Protein AF-0000000078665894 (afdb_homodimer)

Structure (mmCIF, N/CA/C/O backbone):
data_AF-0000000078665894-model_v1
#
loop_
_entity.id
_entity.type
_entity.pdbx_description
1 polymer 'Putative iron sulfur domain-containing protein, CDGSH-type'
#
loop_
_atom_site.group_PDB
_atom_site.id
_atom_site.type_symbol
_atom_site.label_atom_id
_atom_site.label_alt_id
_atom_site.label_comp_id
_atom_site.label_asym_id
_atom_site.label_entity_id
_atom_site.label_seq_id
_atom_site.pdbx_PDB_ins_code
_atom_site.Cartn_x
_atom_site.Cartn_y
_atom_site.Cartn_z
_atom_site.occupancy
_atom_site.B_iso_or_equiv
_atom_site.auth_seq_id
_atom_site.auth_comp_id
_atom_site.auth_asym_id
_atom_site.auth_atom_id
_atom_site.pdbx_PDB_model_num
ATOM 1 N N . MET A 1 1 ? 13.742 4.918 5.266 1 88.31 1 MET A N 1
ATOM 2 C CA . MET A 1 1 ? 13.445 4.5 3.896 1 88.31 1 MET A CA 1
ATOM 3 C C . MET A 1 1 ? 11.992 4.055 3.768 1 88.31 1 MET A C 1
ATOM 5 O O . MET A 1 1 ? 11.711 2.859 3.674 1 88.31 1 MET A O 1
ATOM 9 N N . ALA A 1 2 ? 11.031 4.84 4.141 1 96.44 2 ALA A N 1
ATOM 10 C CA . ALA A 1 2 ? 9.594 4.609 4.059 1 96.44 2 ALA A CA 1
ATOM 11 C C . ALA A 1 2 ? 8.914 5.68 3.215 1 96.44 2 ALA A C 1
ATOM 13 O O . ALA A 1 2 ? 9.562 6.617 2.748 1 96.44 2 ALA A O 1
ATOM 14 N N . ARG A 1 3 ? 7.773 5.496 2.889 1 97.5 3 ARG A N 1
ATOM 15 C CA . ARG A 1 3 ? 6.938 6.461 2.184 1 97.5 3 ARG A CA 1
ATOM 16 C C . ARG A 1 3 ? 5.469 6.301 2.572 1 97.5 3 ARG A C 1
ATOM 18 O O . ARG A 1 3 ? 5.059 5.234 3.039 1 97.5 3 ARG A O 1
ATOM 25 N N . LEU A 1 4 ? 4.805 7.27 2.479 1 96.88 4 LEU A N 1
ATOM 26 C CA . LEU A 1 4 ? 3.352 7.234 2.609 1 96.88 4 LEU A CA 1
ATOM 27 C C . LEU A 1 4 ? 2.684 7.148 1.241 1 96.88 4 LEU A C 1
ATOM 29 O O . LEU A 1 4 ? 2.988 7.934 0.344 1 96.88 4 LEU A O 1
ATOM 33 N N . VAL A 1 5 ? 1.798 6.16 1.14 1 97.62 5 VAL A N 1
ATOM 34 C CA . VAL A 1 5 ? 1.096 5.992 -0.128 1 97.62 5 VAL A CA 1
ATOM 35 C C . VAL A 1 5 ? -0.412 6.059 0.103 1 97.62 5 VAL A C 1
ATOM 37 O O . VAL A 1 5 ? -0.912 5.582 1.124 1 97.62 5 VAL A O 1
ATOM 40 N N . ARG A 1 6 ? -1.045 6.672 -0.866 1 96.94 6 ARG A N 1
ATOM 41 C CA . ARG A 1 6 ? -2.496 6.809 -0.791 1 96.94 6 ARG A CA 1
ATOM 42 C C . ARG A 1 6 ? -3.189 5.555 -1.312 1 96.94 6 ARG A C 1
ATOM 44 O O . ARG A 1 6 ? -2.881 5.074 -2.406 1 96.94 6 ARG A O 1
ATOM 51 N N . LYS A 1 7 ? -4.031 4.949 -0.53 1 98.25 7 LYS A N 1
ATOM 52 C CA . LYS A 1 7 ? -4.848 3.799 -0.912 1 98.25 7 LYS A CA 1
ATOM 53 C C . LYS A 1 7 ? -6.336 4.121 -0.813 1 98.25 7 LYS A C 1
ATOM 55 O O . LYS A 1 7 ? -6.77 4.801 0.12 1 98.25 7 LYS A O 1
ATOM 60 N N . GLU A 1 8 ? -7.062 3.588 -1.772 1 97.75 8 GLU A N 1
ATOM 61 C CA . GLU A 1 8 ? -8.5 3.848 -1.78 1 97.75 8 GLU A CA 1
ATOM 62 C C . GLU A 1 8 ? -9.297 2.547 -1.745 1 97.75 8 GLU A C 1
ATOM 64 O O . GLU A 1 8 ? -10.492 2.553 -1.451 1 97.75 8 GLU A O 1
ATOM 69 N N . ASP A 1 9 ? -8.609 1.452 -2.027 1 97.88 9 ASP A N 1
ATOM 70 C CA . ASP A 1 9 ? -9.305 0.172 -2.096 1 97.88 9 ASP A CA 1
ATOM 71 C C . ASP A 1 9 ? -9.781 -0.268 -0.713 1 97.88 9 ASP A C 1
ATO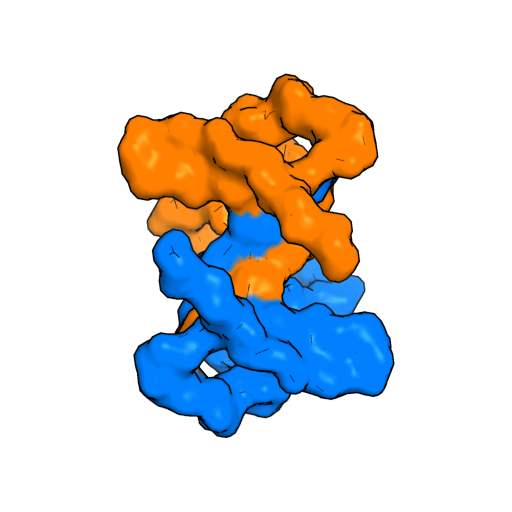M 73 O O . ASP A 1 9 ? -9.07 -0.097 0.278 1 97.88 9 ASP A O 1
ATOM 77 N N . LYS A 1 10 ? -10.938 -0.907 -0.667 1 97.75 10 LYS A N 1
ATOM 78 C CA . LYS A 1 10 ? -11.531 -1.276 0.614 1 97.75 10 LYS A CA 1
ATOM 79 C C . LYS A 1 10 ? -11.617 -2.793 0.763 1 97.75 10 LYS A C 1
ATOM 81 O O . LYS A 1 10 ? -12.242 -3.295 1.702 1 97.75 10 LYS A O 1
ATOM 86 N N . GLY A 1 11 ? -11.055 -3.467 -0.198 1 97.88 11 GLY A N 1
ATOM 87 C CA . GLY A 1 11 ? -11.016 -4.922 -0.158 1 97.88 11 GLY A CA 1
ATOM 88 C C . GLY A 1 11 ? -9.906 -5.512 -1.003 1 97.88 11 GLY A C 1
ATOM 89 O O . GLY A 1 11 ? -9.281 -4.809 -1.798 1 97.88 11 GLY A O 1
ATOM 90 N N . PRO A 1 12 ? -9.703 -6.824 -0.841 1 98.5 12 PRO A N 1
ATOM 91 C CA . PRO A 1 12 ? -8.609 -7.473 -1.57 1 98.5 12 PRO A CA 1
ATOM 92 C C . PRO A 1 12 ? -8.984 -7.824 -3.008 1 98.5 12 PRO A C 1
ATOM 94 O O . PRO A 1 12 ? -10.164 -7.766 -3.373 1 98.5 12 PRO A O 1
ATOM 97 N N . MET A 1 13 ? -8.008 -8.031 -3.723 1 97.94 13 MET A N 1
ATOM 98 C CA . MET A 1 13 ? -8.172 -8.547 -5.082 1 97.94 13 MET A CA 1
ATOM 99 C C . MET A 1 13 ? -7.848 -10.031 -5.145 1 97.94 13 MET A C 1
ATOM 101 O O . MET A 1 13 ? -6.844 -10.484 -4.586 1 97.94 13 MET A O 1
ATOM 105 N N . ALA A 1 14 ? -8.688 -10.711 -5.875 1 96.31 14 ALA A N 1
ATOM 106 C CA . ALA A 1 14 ? -8.445 -12.141 -6.047 1 96.31 14 ALA A CA 1
ATOM 107 C C . ALA A 1 14 ? -7.426 -12.398 -7.156 1 96.31 14 ALA A C 1
ATOM 109 O O . ALA A 1 14 ? -7.523 -11.82 -8.242 1 96.31 14 ALA A O 1
ATOM 110 N N . VAL A 1 15 ? -6.488 -13.164 -6.805 1 92.62 15 VAL A N 1
ATOM 111 C CA . VAL A 1 15 ? -5.543 -13.68 -7.789 1 92.62 15 VAL A CA 1
ATOM 112 C C . VAL A 1 15 ? -5.582 -15.211 -7.789 1 92.62 15 VAL A C 1
ATOM 114 O O . VAL A 1 15 ? -5.367 -15.844 -6.754 1 92.62 15 VAL A O 1
ATOM 117 N N . LYS A 1 16 ? -5.809 -15.727 -8.961 1 90.94 16 LYS A N 1
ATOM 118 C CA . LYS A 1 16 ? -5.902 -17.188 -9.055 1 90.94 16 LYS A CA 1
ATOM 119 C C . LYS A 1 16 ? -4.52 -17.812 -9.195 1 90.94 16 LYS A C 1
ATOM 121 O O . LYS A 1 16 ? -3.723 -17.391 -10.039 1 90.94 16 LYS A O 1
ATOM 126 N N . VAL A 1 17 ? -4.25 -18.766 -8.273 1 88.31 17 VAL A N 1
ATOM 127 C CA . VAL A 1 17 ? -3.027 -19.562 -8.281 1 88.31 17 VAL A CA 1
ATOM 128 C C . VAL A 1 17 ? -3.377 -21.047 -8.352 1 88.31 17 VAL A C 1
ATOM 130 O O . VAL A 1 17 ? -3.637 -21.688 -7.328 1 88.31 17 VAL A O 1
ATOM 133 N N . GLY A 1 18 ? -3.295 -21.656 -9.594 1 86 18 GLY A N 1
ATOM 134 C CA . GLY A 1 18 ? -3.846 -22.984 -9.75 1 86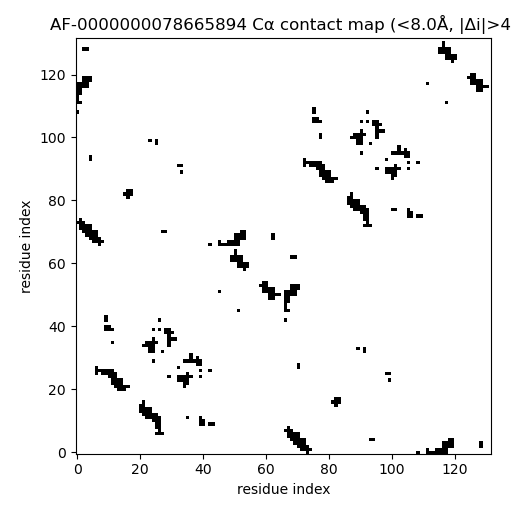 18 GLY A CA 1
ATOM 135 C C . GLY A 1 18 ? -5.316 -23.078 -9.383 1 86 18 GLY A C 1
ATOM 136 O O . GLY A 1 18 ? -6.137 -22.312 -9.898 1 86 18 GLY A O 1
ATOM 137 N N . SER A 1 19 ? -5.641 -23.938 -8.414 1 88.56 19 SER A N 1
ATOM 138 C CA . SER A 1 19 ? -7.016 -24.109 -7.961 1 88.56 19 SER A CA 1
ATOM 139 C C . SER A 1 19 ? -7.312 -23.234 -6.754 1 88.56 19 SER A C 1
ATOM 141 O O . SER A 1 19 ? -8.453 -23.156 -6.289 1 88.56 19 SER A O 1
ATOM 143 N N . GLU A 1 20 ? -6.254 -22.516 -6.355 1 91.12 20 GLU A N 1
ATOM 144 C CA . GLU A 1 20 ? -6.414 -21.703 -5.16 1 91.12 20 GLU A CA 1
ATOM 145 C C . GLU A 1 20 ? -6.609 -20.234 -5.52 1 91.12 20 GLU A C 1
ATOM 147 O O . GLU A 1 20 ? -6.184 -19.781 -6.586 1 91.12 20 GLU A O 1
ATOM 152 N N . THR A 1 21 ? -7.387 -19.547 -4.742 1 94.62 21 THR A N 1
ATOM 153 C CA . THR A 1 21 ? -7.527 -18.094 -4.824 1 94.62 21 THR A CA 1
ATOM 154 C C . THR A 1 21 ? -6.699 -17.406 -3.74 1 94.62 21 THR A C 1
ATOM 156 O O . THR A 1 21 ? -6.797 -17.766 -2.561 1 94.62 21 THR A O 1
ATOM 159 N N . LYS A 1 22 ? -5.809 -16.531 -4.176 1 94.62 22 LYS A N 1
ATOM 160 C CA . LYS A 1 22 ? -5.074 -15.672 -3.25 1 94.62 22 LYS A CA 1
ATOM 161 C C . LYS A 1 22 ? -5.664 -14.266 -3.221 1 94.62 22 LYS A C 1
ATOM 163 O O . LYS A 1 22 ? -5.922 -13.672 -4.27 1 94.62 22 LYS A O 1
ATOM 168 N N . TRP A 1 23 ? -5.98 -13.797 -2.041 1 97.56 23 TRP A N 1
ATOM 169 C CA . TRP A 1 23 ? -6.551 -12.461 -1.869 1 97.56 23 TRP A CA 1
ATOM 170 C C . TRP A 1 23 ? -5.465 -11.445 -1.545 1 97.56 23 TRP A C 1
ATOM 172 O O . TRP A 1 23 ? -4.926 -11.43 -0.435 1 97.56 23 TRP A O 1
ATOM 182 N N . ILE A 1 24 ? -5.172 -10.633 -2.506 1 98.12 24 ILE A N 1
ATOM 183 C CA . ILE A 1 24 ? -4.09 -9.664 -2.377 1 98.12 24 ILE A CA 1
ATOM 184 C C . ILE A 1 24 ? -4.613 -8.391 -1.718 1 98.12 24 ILE A C 1
ATOM 186 O O . ILE A 1 24 ? -5.629 -7.832 -2.146 1 98.12 24 ILE A O 1
ATOM 190 N N . CYS A 1 25 ? -3.941 -7.992 -0.716 1 98.62 25 CYS A N 1
ATOM 191 C CA . CYS A 1 25 ? -4.324 -6.801 0.034 1 98.62 25 CYS A CA 1
ATOM 192 C C . CYS A 1 25 ? -4.164 -5.547 -0.817 1 98.62 25 CYS A C 1
ATOM 194 O O . CYS A 1 25 ? -3.057 -5.227 -1.259 1 98.62 25 CYS A O 1
ATOM 196 N N . MET A 1 26 ? -5.262 -4.84 -0.963 1 98.62 26 MET A N 1
ATOM 197 C CA . MET A 1 26 ? -5.227 -3.615 -1.758 1 98.62 26 MET A CA 1
ATOM 198 C C . MET A 1 26 ? -5.434 -2.387 -0.876 1 98.62 26 MET A C 1
ATOM 200 O O . MET A 1 26 ? -5.137 -1.265 -1.289 1 98.62 26 MET A O 1
ATOM 204 N N . CYS A 1 27 ? -5.828 -2.598 0.367 1 98.56 27 CYS A N 1
ATOM 205 C CA . CYS A 1 27 ? -6.156 -1.474 1.237 1 98.56 27 CYS A CA 1
ATOM 206 C C . CYS A 1 27 ? -4.91 -0.953 1.948 1 98.56 27 CYS A C 1
ATOM 208 O O . CYS A 1 27 ? -4.91 0.165 2.467 1 98.56 27 CYS A O 1
ATOM 210 N N . GLY A 1 28 ? -3.838 -1.8 2.027 1 98.38 28 GLY A N 1
ATOM 211 C CA . GLY A 1 28 ? -2.561 -1.363 2.566 1 98.38 28 GLY A CA 1
ATOM 212 C C . GLY A 1 28 ? -2.439 -1.58 4.062 1 98.38 28 GLY A C 1
ATOM 213 O O . GLY A 1 28 ? -1.396 -1.292 4.656 1 98.38 28 GLY A O 1
ATOM 214 N N . LEU A 1 29 ? -3.482 -2.209 4.699 1 98.44 29 LEU A N 1
ATOM 215 C CA . LEU A 1 29 ? -3.504 -2.238 6.156 1 98.44 29 LEU A CA 1
ATOM 216 C C . LEU A 1 29 ? -3.166 -3.631 6.68 1 98.44 29 LEU A C 1
ATOM 218 O O . LEU A 1 29 ? -2.982 -3.82 7.883 1 98.44 29 LEU A O 1
ATOM 222 N N . SER A 1 30 ? -2.967 -4.641 5.715 1 98.69 30 SER A N 1
ATOM 223 C CA . SER A 1 30 ? -2.686 -6.004 6.156 1 98.69 30 SER A CA 1
ATOM 224 C C . SER A 1 30 ? -1.328 -6.09 6.848 1 98.69 30 SER A C 1
ATOM 226 O O . SER A 1 30 ? -0.337 -5.547 6.352 1 98.69 30 SER A O 1
ATOM 228 N N . ALA A 1 31 ? -1.283 -6.797 7.945 1 97.62 31 ALA A N 1
ATOM 229 C CA . ALA A 1 31 ? -0.009 -7.113 8.586 1 97.62 31 ALA A CA 1
ATOM 230 C C . ALA A 1 31 ? 0.677 -8.289 7.891 1 97.62 31 ALA A C 1
ATOM 232 O O . ALA A 1 31 ? 1.821 -8.617 8.211 1 97.62 31 ALA A O 1
ATOM 233 N N . ASN A 1 32 ? -0.051 -8.875 6.941 1 97.75 32 ASN A N 1
ATOM 234 C CA . ASN A 1 32 ? 0.437 -10.023 6.188 1 97.75 32 ASN A CA 1
ATOM 235 C C . ASN A 1 32 ? 0.559 -9.711 4.699 1 97.75 32 ASN A C 1
ATOM 237 O O . ASN A 1 32 ? 0.144 -10.508 3.857 1 97.75 32 ASN A O 1
ATOM 241 N N . GLN A 1 33 ? 1.034 -8.523 4.414 1 97.19 33 GLN A N 1
ATOM 242 C CA . GLN A 1 33 ? 1.19 -8.164 3.008 1 97.19 33 GLN A CA 1
ATOM 243 C C . GLN A 1 33 ? 2.061 -9.18 2.273 1 97.19 33 GLN A C 1
ATOM 245 O O . GLN A 1 33 ? 2.998 -9.734 2.85 1 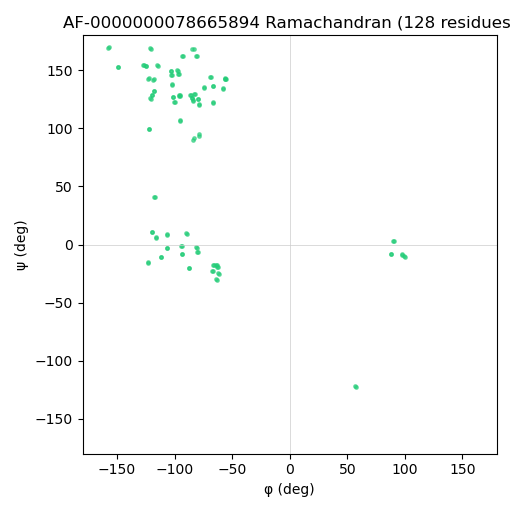97.19 33 GLN A O 1
ATOM 250 N N . PRO A 1 34 ? 1.642 -9.414 0.994 1 97.94 34 PRO A N 1
ATOM 251 C CA . PRO A 1 34 ? 0.632 -8.766 0.154 1 97.94 34 PRO A CA 1
ATOM 252 C C . PRO A 1 34 ? -0.753 -9.391 0.305 1 97.94 34 PRO A C 1
ATOM 254 O O . PRO A 1 34 ? -1.689 -9 -0.396 1 97.94 34 PRO A O 1
ATOM 257 N N . PHE A 1 35 ? -0.854 -10.312 1.34 1 98.06 35 PHE A N 1
ATOM 258 C CA . PHE A 1 35 ? -2.107 -11.047 1.437 1 98.06 35 PHE A CA 1
ATOM 259 C C . PHE A 1 35 ? -3.039 -10.406 2.455 1 98.06 35 PHE A C 1
ATOM 261 O O . PHE A 1 35 ? -2.586 -9.891 3.479 1 98.06 35 PHE A O 1
ATOM 268 N N . CYS A 1 36 ? -4.312 -10.555 2.191 1 98.44 36 CYS A N 1
ATOM 269 C CA . CYS A 1 36 ? -5.34 -9.953 3.031 1 98.44 36 CYS A CA 1
ATOM 270 C C . CYS A 1 36 ? -5.477 -10.711 4.348 1 98.44 36 CYS A C 1
ATOM 272 O O . CYS A 1 36 ? -5.559 -11.938 4.363 1 98.44 36 CYS A O 1
ATOM 274 N N . ASP A 1 37 ? -5.562 -10.031 5.43 1 98.62 37 ASP A N 1
ATOM 275 C CA . ASP A 1 37 ? -5.742 -10.656 6.738 1 98.62 37 ASP A CA 1
ATOM 276 C C . ASP A 1 37 ? -7.039 -10.188 7.395 1 98.62 37 ASP A C 1
ATOM 278 O O . ASP A 1 37 ? -7.223 -10.352 8.602 1 98.62 37 ASP A O 1
ATOM 282 N N . GLY A 1 38 ? -7.863 -9.484 6.539 1 98.31 38 GLY A N 1
ATOM 283 C CA . GLY A 1 38 ? -9.141 -9.031 7.07 1 98.31 38 GLY A CA 1
ATOM 284 C C . GLY A 1 38 ? -9.109 -7.586 7.531 1 98.31 38 GLY A C 1
ATOM 285 O O . GLY A 1 38 ? -10.156 -6.988 7.789 1 98.31 38 GLY A O 1
ATOM 286 N N . SER A 1 39 ? -7.953 -6.91 7.602 1 98.31 39 SER A N 1
ATOM 287 C CA . SER A 1 39 ? -7.801 -5.555 8.117 1 98.31 39 SER A CA 1
ATOM 288 C C . SER A 1 39 ? -8.57 -4.551 7.266 1 98.31 39 SER A C 1
ATOM 290 O O . SER A 1 39 ? -8.867 -3.443 7.723 1 98.31 39 SER A O 1
ATOM 292 N N . HIS A 1 40 ? -8.938 -4.93 6.035 1 98.25 40 HIS A N 1
ATOM 293 C CA . HIS A 1 40 ? -9.672 -4.02 5.168 1 98.25 40 HIS A CA 1
ATOM 294 C C . HIS A 1 40 ? -11.031 -3.66 5.766 1 98.25 40 HIS A C 1
ATOM 296 O O . HIS A 1 40 ? -11.641 -2.666 5.375 1 98.25 40 HIS A O 1
ATOM 302 N N . LYS A 1 41 ? -11.469 -4.473 6.688 1 98.12 41 LYS A N 1
ATOM 303 C CA . LYS A 1 41 ? -12.766 -4.199 7.309 1 98.12 41 LYS A CA 1
ATOM 304 C C . LYS A 1 41 ? -12.75 -2.859 8.039 1 98.12 41 LYS A C 1
ATOM 306 O O . LYS A 1 41 ? -13.797 -2.227 8.203 1 98.12 41 LYS A O 1
ATOM 311 N N . LYS A 1 42 ? -11.586 -2.377 8.461 1 97.56 42 LYS A N 1
ATOM 312 C CA . LYS A 1 42 ? -11.445 -1.102 9.156 1 97.56 42 LYS A CA 1
ATOM 313 C C . LYS A 1 42 ? -11.789 0.068 8.242 1 97.56 42 LYS A C 1
ATOM 315 O O . LYS A 1 42 ? -12.039 1.181 8.711 1 97.56 42 LYS A O 1
ATOM 320 N N . THR A 1 43 ? -11.812 -0.127 6.93 1 97.88 43 THR A N 1
ATOM 321 C CA . THR A 1 43 ? -11.953 0.972 5.98 1 97.88 43 THR A CA 1
ATOM 322 C C . THR A 1 43 ? -13.422 1.18 5.613 1 97.88 43 THR A C 1
ATOM 324 O O . THR A 1 43 ? -13.758 2.139 4.918 1 97.88 43 THR A O 1
ATOM 327 N N . LEU A 1 44 ? -14.312 0.272 6.043 1 96.69 44 LEU A N 1
ATOM 328 C CA . LEU A 1 44 ? -15.672 0.215 5.516 1 96.69 44 LEU A CA 1
ATOM 329 C C . LEU A 1 44 ? -16.469 1.456 5.914 1 96.69 44 LEU A C 1
ATOM 331 O O . LEU A 1 44 ? -17.406 1.849 5.223 1 96.69 44 LEU A O 1
ATOM 335 N N . ASP A 1 45 ? -16.078 2.146 6.992 1 96.5 45 ASP A N 1
ATOM 336 C CA . ASP A 1 45 ? -16.828 3.312 7.453 1 96.5 45 ASP A CA 1
ATOM 337 C C . ASP A 1 45 ? -16.078 4.605 7.145 1 96.5 45 ASP A C 1
ATOM 339 O O . ASP A 1 45 ? -16.406 5.668 7.668 1 96.5 45 ASP A O 1
ATOM 343 N N . GLU A 1 46 ? -14.984 4.508 6.379 1 97.25 46 GLU A N 1
ATOM 344 C CA . GLU A 1 46 ? -14.32 5.734 5.949 1 97.25 46 GLU A CA 1
ATOM 345 C C . GLU A 1 46 ? -15.281 6.664 5.215 1 97.25 46 GLU A C 1
ATOM 347 O O . GLU A 1 46 ? -16.125 6.203 4.438 1 97.25 46 GLU A O 1
ATOM 352 N N . GLN A 1 47 ? -15.109 7.918 5.449 1 96.06 47 GLN A N 1
ATOM 353 C CA . GLN A 1 47 ? -16.031 8.898 4.879 1 96.06 47 GLN A CA 1
ATOM 354 C C . GLN A 1 47 ? -15.469 9.492 3.59 1 96.06 47 GLN A C 1
ATOM 356 O O . GLN A 1 47 ? -14.258 9.656 3.453 1 96.06 47 GLN A O 1
ATOM 361 N N . GLU A 1 48 ? -16.453 9.773 2.736 1 94.31 48 GLU A N 1
ATOM 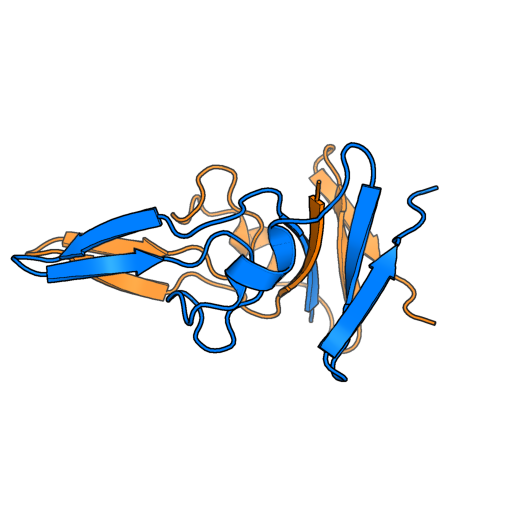362 C CA . GLU A 1 48 ? -16.078 10.422 1.479 1 94.31 48 GLU A CA 1
ATOM 363 C C . GLU A 1 48 ? -15.352 11.742 1.729 1 94.31 48 GLU A C 1
ATOM 365 O O . GLU A 1 48 ? -15.766 12.523 2.588 1 94.31 48 GLU A O 1
ATOM 370 N N . GLY A 1 49 ? -14.266 11.914 1.002 1 94.38 49 GLY A N 1
ATOM 371 C CA . GLY A 1 49 ? -13.562 13.188 1.065 1 94.38 49 GLY A CA 1
ATOM 372 C C . GLY A 1 49 ? -12.531 13.242 2.176 1 94.38 49 GLY A C 1
ATOM 373 O O . GLY A 1 49 ? -11.781 14.219 2.293 1 94.38 49 GLY A O 1
ATOM 374 N N . LYS A 1 50 ? -12.531 12.242 3.002 1 96.12 50 LYS A N 1
ATOM 375 C CA . LYS A 1 50 ? -11.57 12.227 4.105 1 96.12 50 LYS A CA 1
ATOM 376 C C . LYS A 1 50 ? -10.422 11.273 3.816 1 96.12 50 LYS A C 1
ATOM 378 O O . LYS A 1 50 ? -10.562 10.328 3.035 1 96.12 50 LYS A O 1
ATOM 383 N N . VAL A 1 51 ? -9.273 11.664 4.391 1 97.06 51 VAL A N 1
ATOM 384 C CA . VAL A 1 51 ? -8.086 10.828 4.32 1 97.06 51 VAL A CA 1
ATOM 385 C C . VAL A 1 51 ? -7.66 10.414 5.727 1 97.06 51 VAL A C 1
ATOM 387 O O . VAL A 1 51 ? -7.531 11.258 6.621 1 97.06 51 VAL A O 1
ATOM 390 N N . TYR A 1 52 ? -7.406 9.148 5.852 1 97.44 52 TYR A N 1
ATOM 391 C CA . TYR A 1 52 ? -7.148 8.633 7.191 1 97.44 52 TYR A CA 1
ATOM 392 C C . TYR A 1 52 ? -5.719 8.117 7.309 1 97.44 52 TYR A C 1
ATOM 394 O O . TYR A 1 52 ? -5.113 7.711 6.312 1 97.44 52 TYR A O 1
ATOM 402 N N . ILE A 1 53 ? -5.227 8.125 8.508 1 96.62 53 ILE A N 1
ATOM 403 C CA . ILE A 1 53 ? -4.031 7.41 8.945 1 96.62 53 ILE A CA 1
ATOM 404 C C . ILE A 1 53 ? -4.395 6.418 10.047 1 96.62 53 ILE A C 1
ATOM 406 O O . ILE A 1 53 ? -5.043 6.785 11.031 1 96.62 53 ILE A O 1
ATOM 410 N N . TYR A 1 54 ? -3.99 5.258 9.859 1 97.25 54 TYR A N 1
ATOM 411 C CA . TYR A 1 54 ? -4.242 4.25 10.883 1 97.25 54 TYR A CA 1
ATOM 412 C C . TYR A 1 54 ? -3.045 4.105 11.812 1 97.25 54 TYR A C 1
ATOM 414 O O . TYR A 1 54 ? -1.935 3.809 11.367 1 97.25 54 TYR A O 1
ATOM 422 N N . ASN A 1 55 ? -3.379 4.207 13.133 1 96.06 55 ASN A N 1
ATOM 423 C CA . ASN A 1 55 ? -2.338 4.246 14.148 1 96.06 55 ASN A CA 1
ATOM 424 C C . ASN A 1 55 ? -2.031 2.854 14.695 1 96.06 55 ASN A C 1
ATOM 426 O O . ASN A 1 55 ? -2.852 1.942 14.578 1 96.06 55 ASN A O 1
ATOM 430 N N . LYS A 1 56 ? -0.948 2.705 15.312 1 93.12 56 LYS A N 1
ATOM 431 C CA . LYS A 1 56 ? -0.496 1.429 15.859 1 93.12 56 LYS A CA 1
ATOM 432 C C . LYS A 1 56 ? -1.436 0.937 16.953 1 93.12 56 LYS A C 1
ATOM 434 O O . LYS A 1 56 ? -1.592 -0.271 17.156 1 93.12 56 LYS A O 1
ATOM 439 N N . ASP A 1 57 ? -2.061 1.786 17.641 1 93.69 57 ASP A N 1
ATOM 440 C CA . ASP A 1 57 ? -2.932 1.414 18.766 1 93.69 57 ASP A CA 1
ATOM 441 C C . ASP A 1 57 ? -4.305 0.973 18.25 1 93.69 57 ASP A C 1
ATOM 443 O O . ASP A 1 57 ? -5.203 0.692 19.047 1 93.69 57 ASP A O 1
ATOM 447 N N . GLY A 1 58 ? -4.461 1.057 16.891 1 92 58 GLY A N 1
ATOM 448 C CA . GLY A 1 58 ? -5.699 0.569 16.297 1 92 58 GLY A CA 1
ATOM 449 C C . GLY A 1 58 ? -6.688 1.676 15.992 1 92 58 GLY A C 1
ATOM 450 O O . GLY A 1 58 ? -7.715 1.437 15.344 1 92 58 GLY A O 1
ATOM 451 N N . THR A 1 59 ? -6.434 2.881 16.453 1 95.25 59 THR A N 1
ATOM 452 C CA . THR A 1 59 ? -7.297 4.012 16.109 1 95.25 59 THR A CA 1
ATOM 453 C C . THR A 1 59 ? -6.891 4.621 14.773 1 95.25 59 THR A C 1
ATOM 455 O O . THR A 1 59 ? -5.898 4.203 14.172 1 95.25 59 THR A O 1
ATOM 458 N N . ARG A 1 60 ? -7.754 5.492 14.242 1 95.94 60 ARG A N 1
ATOM 459 C CA . ARG A 1 60 ? -7.359 6.25 13.055 1 95.94 60 ARG A CA 1
ATOM 460 C C . ARG A 1 60 ? -7.551 7.746 13.273 1 95.94 60 ARG A C 1
ATOM 462 O O . ARG A 1 60 ? -8.344 8.156 14.125 1 95.94 60 ARG A O 1
ATOM 469 N N . THR A 1 61 ? -6.797 8.531 12.57 1 95.81 61 THR A N 1
ATOM 470 C CA . THR A 1 61 ? -6.922 9.984 12.539 1 95.81 61 THR A CA 1
ATOM 471 C C . THR A 1 61 ? -7.094 10.484 11.109 1 95.81 61 THR A C 1
ATOM 473 O O . THR A 1 61 ? -6.746 9.789 10.156 1 95.81 61 THR A O 1
ATOM 476 N N . GLU A 1 62 ? -7.75 11.664 10.953 1 95 62 GLU A N 1
ATOM 477 C CA . GLU A 1 62 ? -7.863 12.289 9.641 1 95 62 GLU A CA 1
ATOM 478 C C . GLU A 1 62 ? -6.574 13.023 9.273 1 95 62 GLU A C 1
ATOM 480 O O . GLU A 1 62 ? -6.031 13.781 10.078 1 95 62 GLU A O 1
ATOM 485 N N . ALA A 1 63 ? -6.078 12.633 8.117 1 90.5 63 ALA A N 1
ATOM 486 C CA . ALA A 1 63 ? -4.91 13.352 7.602 1 90.5 63 ALA A CA 1
ATOM 487 C C . ALA A 1 63 ? -5.32 14.68 6.969 1 90.5 63 ALA A C 1
ATOM 489 O O . ALA A 1 63 ? -6.281 14.734 6.199 1 90.5 63 ALA A O 1
ATOM 490 N N . LYS A 1 64 ? -4.855 15.875 7.434 1 75.56 64 LYS A N 1
ATOM 491 C CA . LYS A 1 64 ? -5.121 17.172 6.816 1 75.56 64 LYS A CA 1
ATOM 492 C C . LYS A 1 64 ? -4.148 17.438 5.672 1 75.56 64 LYS A C 1
ATOM 494 O O . LYS A 1 64 ? -2.938 17.531 5.887 1 75.56 64 LYS A O 1
ATOM 499 N N . MET A 1 65 ? -4.535 17.062 4.465 1 59.09 65 MET A N 1
ATOM 500 C CA . MET A 1 65 ? -3.646 17.406 3.363 1 59.09 65 MET A CA 1
ATOM 501 C C . MET A 1 65 ? -3.82 18.875 2.969 1 59.09 65 MET A C 1
ATOM 503 O O . MET A 1 65 ? -4.941 19.328 2.75 1 59.09 65 MET A O 1
ATOM 507 N N . THR A 1 66 ? -2.996 19.656 3.549 1 47.88 66 THR A N 1
ATOM 508 C CA . THR A 1 66 ? -3.012 21.031 3.07 1 47.88 66 THR A CA 1
ATOM 509 C C . THR A 1 66 ? -2.432 21.125 1.662 1 47.88 66 THR A C 1
ATOM 511 O O . THR A 1 66 ? -1.473 20.422 1.335 1 47.88 66 THR A O 1
ATOM 514 N N . MET B 1 1 ? -12.523 8.836 0.911 1 88.31 1 MET B N 1
ATOM 515 C CA . MET B 1 1 ? -12.352 7.484 1.435 1 88.31 1 MET B CA 1
ATOM 516 C C . MET B 1 1 ? -10.969 6.938 1.092 1 88.31 1 MET B C 1
ATOM 518 O O . MET B 1 1 ? -10.836 6.094 0.204 1 88.31 1 MET B O 1
ATOM 522 N N . ALA B 1 2 ? -9.922 7.586 1.431 1 96.44 2 ALA B N 1
ATOM 523 C CA . ALA B 1 2 ? -8.523 7.215 1.226 1 96.44 2 ALA B CA 1
ATOM 524 C C . ALA B 1 2 ? -7.777 7.133 2.555 1 96.44 2 ALA B C 1
ATOM 526 O O . ALA B 1 2 ? -8.352 7.41 3.611 1 96.44 2 ALA B O 1
ATOM 527 N N . ARG B 1 3 ? -6.672 6.637 2.553 1 97.5 3 ARG B N 1
ATOM 528 C CA . ARG B 1 3 ? -5.773 6.582 3.701 1 97.5 3 ARG B CA 1
ATOM 529 C C . ARG B 1 3 ? -4.316 6.633 3.256 1 97.5 3 ARG B C 1
ATOM 531 O O . ARG B 1 3 ? -3.998 6.301 2.111 1 97.5 3 ARG B O 1
ATOM 538 N N . LEU B 1 4 ? -3.559 7.086 4.039 1 96.94 4 LEU B N 1
ATOM 539 C CA . LEU B 1 4 ? -2.115 7.008 3.855 1 96.94 4 LEU B CA 1
ATOM 540 C C . LEU B 1 4 ? -1.533 5.812 4.605 1 96.94 4 LEU B C 1
ATOM 542 O O . LEU B 1 4 ? -1.799 5.633 5.797 1 96.94 4 LEU B O 1
ATOM 546 N N . VAL B 1 5 ? -0.772 5.016 3.848 1 97.56 5 VAL B N 1
ATOM 547 C CA . VAL B 1 5 ? -0.156 3.854 4.477 1 97.56 5 VAL B CA 1
ATOM 548 C C . VAL B 1 5 ? 1.359 3.912 4.301 1 97.56 5 VAL B C 1
ATOM 550 O O . VAL B 1 5 ? 1.854 4.379 3.271 1 97.56 5 VAL B O 1
ATOM 553 N N . ARG B 1 6 ? 2.006 3.457 5.344 1 97 6 ARG B N 1
ATOM 554 C CA . ARG B 1 6 ? 3.465 3.439 5.324 1 97 6 ARG B CA 1
ATOM 555 C C . ARG B 1 6 ? 3.988 2.188 4.629 1 97 6 ARG B C 1
ATOM 557 O O . ARG B 1 6 ? 3.574 1.072 4.953 1 97 6 ARG B O 1
ATOM 564 N N . LYS B 1 7 ? 4.793 2.33 3.619 1 98.19 7 LYS B N 1
ATOM 565 C CA . LYS B 1 7 ? 5.457 1.237 2.914 1 98.19 7 LYS B CA 1
ATOM 566 C C . LYS B 1 7 ? 6.977 1.352 3.027 1 98.19 7 LYS B C 1
ATOM 568 O O . LYS B 1 7 ? 7.527 2.451 2.957 1 98.19 7 LYS B O 1
ATOM 573 N N . GLU B 1 8 ? 7.594 0.2 3.164 1 97.75 8 GLU B N 1
ATOM 574 C CA . GLU B 1 8 ? 9.047 0.202 3.297 1 97.75 8 GLU B CA 1
ATOM 575 C C . GLU B 1 8 ? 9.703 -0.654 2.215 1 97.75 8 GLU B C 1
ATOM 577 O O . GLU B 1 8 ? 10.906 -0.549 1.977 1 97.75 8 GLU B O 1
ATOM 582 N N . ASP B 1 9 ? 8.898 -1.486 1.573 1 97.88 9 ASP B N 1
ATOM 583 C CA . ASP B 1 9 ? 9.445 -2.398 0.577 1 97.88 9 ASP B CA 1
ATOM 584 C C . ASP B 1 9 ? 9.938 -1.639 -0.653 1 97.88 9 ASP B C 1
ATOM 586 O O . ASP B 1 9 ? 9.297 -0.684 -1.096 1 97.88 9 ASP B O 1
ATOM 590 N N . LYS B 1 10 ? 11.023 -2.123 -1.246 1 97.75 10 LYS B N 1
ATOM 591 C CA . LYS B 1 10 ? 11.641 -1.41 -2.361 1 97.75 10 LYS B CA 1
ATOM 592 C C . LYS B 1 10 ? 11.578 -2.234 -3.643 1 97.75 10 LYS B C 1
ATOM 594 O O . LYS B 1 10 ? 12.195 -1.88 -4.648 1 97.75 10 LYS B O 1
ATOM 599 N N . GLY B 1 11 ? 10.883 -3.34 -3.555 1 97.88 11 GLY B N 1
ATOM 600 C CA . GLY B 1 11 ? 10.695 -4.199 -4.711 1 97.88 11 GLY B CA 1
ATOM 601 C C . GLY B 1 11 ? 9.484 -5.102 -4.594 1 97.88 11 GLY B C 1
ATOM 602 O O . GLY B 1 11 ? 8.898 -5.23 -3.518 1 97.88 11 GLY B O 1
ATOM 603 N N . PRO B 1 12 ? 9.141 -5.742 -5.715 1 98.5 12 PRO B N 1
ATOM 604 C CA . PRO B 1 12 ? 7.945 -6.59 -5.715 1 98.5 12 PRO B CA 1
ATOM 605 C C . PRO B 1 12 ? 8.203 -7.969 -5.117 1 98.5 12 PRO B C 1
ATOM 607 O O . PRO B 1 12 ? 9.359 -8.352 -4.91 1 98.5 12 PRO B O 1
ATOM 610 N N . MET B 1 13 ? 7.172 -8.562 -4.785 1 97.94 13 MET B N 1
ATOM 611 C CA . MET B 1 13 ? 7.203 -9.953 -4.352 1 97.94 13 MET B CA 1
ATOM 612 C C . MET B 1 13 ? 6.723 -10.883 -5.457 1 97.94 13 MET B C 1
ATOM 614 O O . MET B 1 13 ? 5.703 -10.617 -6.098 1 97.94 13 MET B O 1
ATOM 618 N N . ALA B 1 14 ? 7.438 -11.961 -5.578 1 96.31 14 ALA B N 1
ATOM 619 C CA . ALA B 1 14 ? 7.031 -12.945 -6.578 1 96.31 14 ALA B CA 1
ATOM 620 C C . ALA B 1 14 ? 5.934 -13.852 -6.035 1 96.31 14 ALA B C 1
ATOM 622 O O . ALA B 1 14 ? 6.039 -14.367 -4.918 1 96.31 14 ALA B O 1
ATOM 623 N N . VAL B 1 15 ? 4.945 -13.945 -6.809 1 92.56 15 VAL B N 1
ATOM 624 C CA . VAL B 1 15 ? 3.898 -14.93 -6.551 1 92.56 15 VAL B CA 1
ATOM 625 C C . VAL B 1 15 ? 3.764 -15.867 -7.75 1 92.56 15 VAL B C 1
ATOM 627 O O . VAL B 1 15 ? 3.537 -15.414 -8.875 1 92.56 15 VAL B O 1
ATOM 630 N N . LYS B 1 16 ? 3.854 -17.125 -7.445 1 90.88 16 LYS B N 1
ATOM 631 C CA . LYS B 1 16 ? 3.77 -18.094 -8.531 1 90.88 16 LYS B CA 1
ATOM 632 C C . LYS B 1 16 ? 2.316 -18.422 -8.867 1 90.88 16 LYS B C 1
ATOM 634 O O . LYS B 1 16 ? 1.528 -18.75 -7.973 1 90.88 16 LYS B O 1
ATOM 639 N N . VAL B 1 17 ? 1.99 -18.25 -10.164 1 88.56 17 VAL B N 1
ATOM 640 C CA . VAL B 1 17 ? 0.685 -18.594 -10.711 1 88.56 17 VAL B CA 1
ATOM 641 C C . VAL B 1 17 ? 0.855 -19.594 -11.852 1 88.56 17 VAL B C 1
ATOM 643 O O . VAL B 1 17 ? 1.097 -19.203 -13 1 88.56 17 VAL B O 1
ATOM 646 N N . GLY B 1 18 ? 0.632 -20.938 -11.562 1 86.12 18 GLY B N 1
ATOM 647 C CA . GLY B 1 18 ? 1.015 -21.938 -12.547 1 86.12 18 GLY B CA 1
ATOM 648 C C . GLY B 1 18 ? 2.482 -21.875 -12.922 1 86.12 18 GLY B C 1
ATOM 649 O O . GLY B 1 18 ? 3.354 -21.906 -12.047 1 86.12 18 GLY B O 1
ATOM 650 N N . SER B 1 19 ? 2.777 -21.688 -14.219 1 88.62 19 SER B N 1
ATOM 651 C CA . SER B 1 19 ? 4.148 -21.609 -14.703 1 88.62 19 SER B CA 1
ATOM 652 C C . SER B 1 19 ? 4.621 -20.156 -14.773 1 88.62 19 SER B C 1
ATOM 654 O O . SER B 1 19 ? 5.789 -19.891 -15.062 1 88.62 19 SER B O 1
ATOM 656 N N . GLU B 1 20 ? 3.67 -19.297 -14.398 1 91.38 20 GLU B N 1
ATOM 657 C CA . GLU B 1 20 ? 4 -17.875 -14.508 1 91.38 20 GLU B CA 1
ATOM 658 C C . GLU B 1 20 ? 4.336 -17.281 -13.148 1 91.38 20 GLU B C 1
ATOM 660 O O . GLU B 1 20 ? 3.891 -17.781 -12.109 1 91.38 20 GLU B O 1
ATOM 665 N N . THR B 1 21 ? 5.242 -16.344 -13.133 1 94.62 21 THR B N 1
ATOM 666 C CA . THR B 1 21 ? 5.535 -15.531 -11.953 1 94.62 21 THR B CA 1
ATOM 667 C C . THR B 1 21 ? 4.852 -14.172 -12.047 1 94.62 21 THR B C 1
ATOM 669 O O . THR B 1 21 ? 4.98 -13.469 -13.047 1 94.62 21 THR B O 1
ATOM 672 N N . LYS B 1 22 ? 4.035 -13.875 -11.047 1 94.69 22 LYS B N 1
ATOM 673 C CA . LYS B 1 22 ? 3.451 -12.539 -10.906 1 94.69 22 LYS B CA 1
ATOM 674 C C . LYS B 1 22 ? 4.191 -11.727 -9.852 1 94.69 22 LYS B C 1
ATOM 676 O O . LYS B 1 22 ? 4.461 -12.219 -8.758 1 94.69 22 LYS B O 1
ATOM 681 N N . TRP B 1 23 ? 4.621 -10.547 -10.227 1 97.56 23 TRP B N 1
ATOM 682 C CA . TRP B 1 23 ? 5.344 -9.664 -9.32 1 97.56 23 TRP B CA 1
ATOM 683 C C . TRP B 1 23 ? 4.395 -8.664 -8.664 1 97.56 23 TRP B C 1
ATOM 685 O O . TRP B 1 23 ? 3.922 -7.727 -9.312 1 97.56 23 TRP B O 1
ATOM 695 N N . ILE B 1 24 ? 4.133 -8.891 -7.41 1 98.12 24 ILE B N 1
ATOM 696 C CA . ILE B 1 24 ? 3.17 -8.078 -6.676 1 98.12 24 ILE B CA 1
ATOM 697 C C . ILE B 1 24 ? 3.863 -6.836 -6.117 1 98.12 24 ILE B C 1
ATOM 699 O O . ILE B 1 24 ? 4.906 -6.941 -5.469 1 98.12 24 ILE B O 1
ATOM 703 N N . CYS B 1 25 ? 3.299 -5.738 -6.383 1 98.62 25 CYS B N 1
ATOM 704 C CA . CYS B 1 25 ? 3.846 -4.461 -5.934 1 98.62 25 CYS B CA 1
ATOM 705 C C . CYS B 1 25 ? 3.781 -4.344 -4.418 1 98.62 25 CYS B C 1
ATOM 707 O O . CYS B 1 25 ? 2.697 -4.375 -3.832 1 98.62 25 CYS B O 1
ATOM 709 N N . MET B 1 26 ? 4.953 -4.145 -3.836 1 98.62 26 MET B N 1
ATOM 710 C CA . MET B 1 26 ? 5.008 -4.012 -2.385 1 98.62 26 MET B CA 1
ATOM 711 C C . MET B 1 26 ? 5.391 -2.592 -1.983 1 98.62 26 MET B C 1
ATOM 713 O O . MET B 1 26 ? 5.199 -2.191 -0.833 1 98.62 26 MET B O 1
ATOM 717 N N . CYS B 1 27 ? 5.816 -1.792 -2.943 1 98.56 27 CYS B N 1
ATOM 718 C CA . CYS B 1 27 ? 6.309 -0.457 -2.625 1 98.56 27 CYS B CA 1
ATOM 719 C C . CYS B 1 27 ? 5.168 0.554 -2.596 1 98.56 27 CYS B C 1
ATOM 721 O O . CYS B 1 27 ? 5.316 1.647 -2.047 1 98.56 27 CYS B O 1
ATOM 723 N N . GLY B 1 28 ? 4.016 0.213 -3.244 1 98.38 28 GLY B N 1
ATOM 724 C CA . GLY B 1 28 ? 2.822 1.041 -3.17 1 98.38 28 GLY B CA 1
ATOM 725 C C . GLY B 1 28 ? 2.758 2.094 -4.258 1 98.38 28 GLY B C 1
ATOM 726 O O . GLY B 1 28 ? 1.785 2.848 -4.344 1 98.38 28 GLY B O 1
ATOM 727 N N . LEU B 1 29 ? 3.771 2.094 -5.203 1 98.44 29 LEU B N 1
ATOM 728 C CA . LEU B 1 29 ? 3.867 3.217 -6.133 1 98.44 29 LEU B CA 1
ATOM 729 C C . LEU B 1 29 ? 3.41 2.809 -7.527 1 98.44 29 LEU B C 1
ATOM 731 O O . LEU B 1 29 ? 3.275 3.656 -8.414 1 98.44 29 LEU B O 1
ATOM 735 N N . SER B 1 30 ? 3.051 1.449 -7.707 1 98.69 30 SER B N 1
ATOM 736 C CA . SER B 1 30 ? 2.645 0.994 -9.031 1 98.69 30 SER B CA 1
ATOM 737 C C . SER B 1 30 ? 1.327 1.632 -9.461 1 98.69 30 SER B C 1
ATOM 739 O O . SER B 1 30 ? 0.376 1.686 -8.672 1 98.69 30 SER B O 1
ATOM 741 N N . ALA B 1 31 ? 1.263 2.066 -10.688 1 97.62 31 ALA B N 1
ATOM 742 C CA . ALA B 1 31 ? -0.003 2.516 -11.266 1 97.62 31 ALA B CA 1
ATOM 743 C C . ALA B 1 31 ? -0.851 1.329 -11.711 1 97.62 31 ALA B C 1
ATOM 745 O O . ALA B 1 31 ? -2.006 1.499 -12.109 1 97.62 31 ALA B O 1
ATOM 746 N N . ASN B 1 32 ? -0.249 0.147 -11.625 1 97.75 32 ASN B N 1
ATOM 747 C CA . ASN B 1 32 ? -0.899 -1.093 -12.031 1 97.75 32 ASN B CA 1
ATOM 748 C C . ASN B 1 32 ? -1.071 -2.053 -10.859 1 97.75 32 ASN B C 1
ATOM 750 O O . ASN B 1 32 ? -0.799 -3.248 -10.984 1 97.75 32 ASN B O 1
ATOM 754 N N . GLN B 1 33 ? -1.444 -1.489 -9.727 1 97.25 33 GLN B N 1
ATOM 755 C CA . GLN B 1 33 ? -1.642 -2.35 -8.57 1 97.25 33 GLN B CA 1
ATOM 756 C C . GLN B 1 33 ? -2.65 -3.455 -8.867 1 97.25 33 GLN B C 1
ATOM 758 O O . GLN B 1 33 ? -3.607 -3.244 -9.609 1 97.25 33 GLN B O 1
ATOM 763 N N . PRO B 1 34 ? -2.32 -4.652 -8.281 1 97.94 34 PRO B N 1
ATOM 764 C CA . PRO B 1 34 ? -1.295 -5.016 -7.301 1 97.94 34 PRO B CA 1
ATOM 765 C C . PRO B 1 34 ? 0.022 -5.434 -7.949 1 97.94 34 PRO B C 1
ATOM 767 O O . PRO B 1 34 ? 0.953 -5.852 -7.258 1 97.94 34 PRO B O 1
ATOM 770 N N . PHE B 1 35 ? 0.099 -5.203 -9.32 1 98 35 PHE B N 1
ATOM 771 C CA . PHE B 1 35 ? 1.271 -5.719 -10.016 1 98 35 PHE B CA 1
ATOM 772 C C . PHE B 1 35 ? 2.32 -4.625 -10.195 1 98 35 PHE B C 1
ATOM 774 O O . PHE B 1 35 ? 1.979 -3.457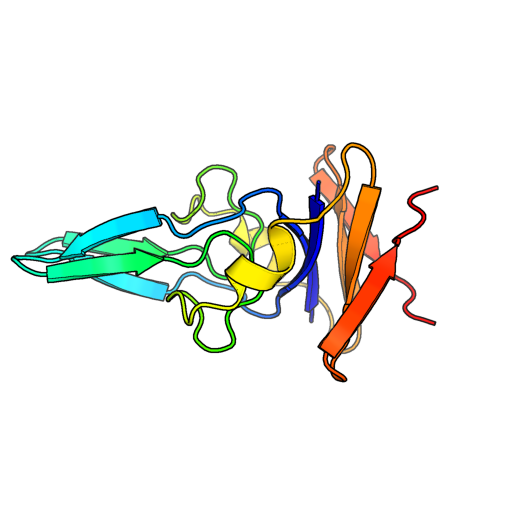 -10.391 1 98 35 PHE B O 1
ATOM 781 N N . CYS B 1 36 ? 3.547 -5.062 -10.219 1 98.44 36 CYS B N 1
ATOM 782 C CA . CYS B 1 36 ? 4.68 -4.152 -10.328 1 98.44 36 CYS B CA 1
ATOM 783 C C . CYS B 1 36 ? 4.801 -3.598 -11.742 1 98.44 36 CYS B C 1
ATOM 785 O O . CYS B 1 36 ? 4.75 -4.352 -12.711 1 98.44 36 CYS B O 1
ATOM 787 N N . ASP B 1 37 ? 5.016 -2.355 -11.891 1 98.56 37 ASP B N 1
ATOM 788 C CA . ASP B 1 37 ? 5.195 -1.731 -13.203 1 98.56 37 ASP B CA 1
ATOM 789 C C . ASP B 1 37 ? 6.566 -1.072 -13.312 1 98.56 37 ASP B C 1
ATOM 791 O O . ASP B 1 37 ? 6.797 -0.245 -14.195 1 98.56 37 ASP B O 1
ATOM 795 N N . GLY B 1 38 ? 7.438 -1.396 -12.281 1 98.31 38 GLY B N 1
ATOM 796 C CA . GLY B 1 38 ? 8.781 -0.84 -12.32 1 98.31 38 GLY B CA 1
ATOM 797 C C . GLY B 1 38 ? 8.93 0.411 -11.469 1 98.31 38 GLY B C 1
ATOM 798 O O . GLY B 1 38 ? 10.055 0.866 -11.219 1 98.31 38 GLY B O 1
ATOM 799 N N . SER B 1 39 ? 7.852 0.996 -10.914 1 98.31 39 SER B N 1
ATOM 800 C CA . SER B 1 39 ? 7.879 2.25 -10.172 1 98.31 39 SER B CA 1
ATOM 801 C C . SER B 1 39 ? 8.703 2.119 -8.898 1 98.31 39 SER B C 1
ATOM 803 O O . SER B 1 39 ? 9.141 3.123 -8.328 1 98.31 39 SER B O 1
ATOM 805 N N . HIS B 1 40 ? 8.961 0.886 -8.453 1 98.25 40 HIS B N 1
ATOM 806 C CA . HIS B 1 40 ? 9.75 0.686 -7.242 1 98.25 40 HIS B CA 1
ATOM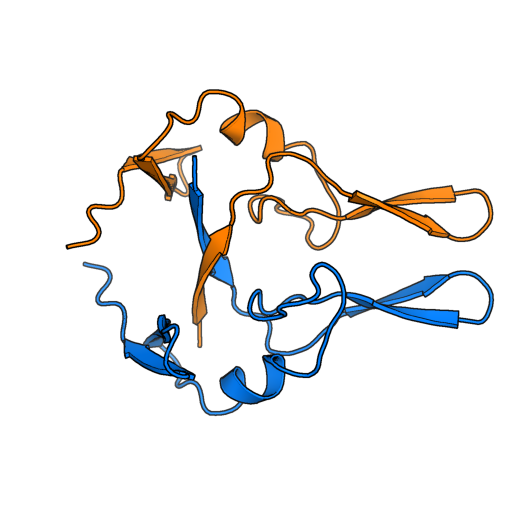 807 C C . HIS B 1 40 ? 11.164 1.229 -7.402 1 98.25 40 HIS B C 1
ATOM 809 O O . HIS B 1 40 ? 11.859 1.465 -6.414 1 98.25 40 HIS B O 1
ATOM 815 N N . LYS B 1 41 ? 11.562 1.399 -8.633 1 98.06 41 LYS B N 1
ATOM 816 C CA . LYS B 1 41 ? 12.906 1.917 -8.875 1 98.06 41 LYS B CA 1
ATOM 817 C C . LYS B 1 41 ? 13.078 3.309 -8.273 1 98.06 41 LYS B C 1
ATOM 819 O O . LYS B 1 41 ? 14.195 3.715 -7.938 1 98.06 41 LYS B O 1
ATOM 824 N N . LYS B 1 42 ? 11.992 4.066 -8.102 1 97.56 42 LYS B N 1
ATOM 825 C CA . LYS B 1 42 ? 12.023 5.41 -7.527 1 97.56 42 LYS B CA 1
ATOM 826 C C . LYS B 1 42 ? 12.445 5.371 -6.059 1 97.56 42 LYS B C 1
ATOM 828 O O . LYS B 1 42 ? 12.844 6.395 -5.496 1 97.56 42 LYS B O 1
ATOM 833 N N . THR B 1 43 ? 12.375 4.211 -5.402 1 97.88 43 THR B N 1
ATOM 834 C CA . THR B 1 43 ? 12.586 4.125 -3.961 1 97.88 43 THR B CA 1
ATOM 835 C C . THR B 1 43 ? 14.039 3.807 -3.645 1 97.88 43 THR B C 1
ATOM 837 O O . THR B 1 43 ? 14.445 3.812 -2.48 1 97.88 43 THR B O 1
ATOM 8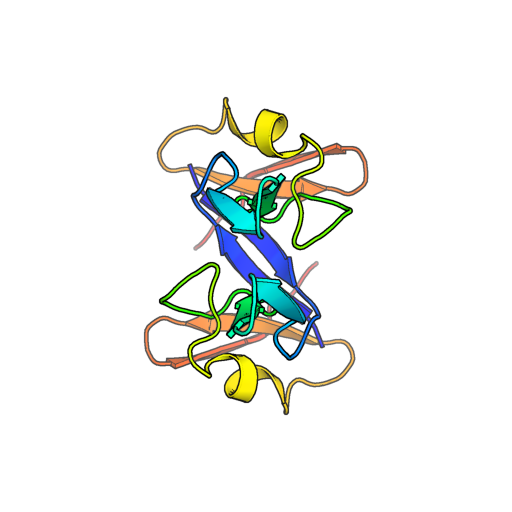40 N N . LEU B 1 44 ? 14.859 3.498 -4.668 1 96.62 44 LEU B N 1
ATOM 841 C CA . LEU B 1 44 ? 16.172 2.906 -4.457 1 96.62 44 LEU B CA 1
ATOM 842 C C . LEU B 1 44 ? 17.109 3.896 -3.775 1 96.62 44 LEU B C 1
ATOM 844 O O . LEU B 1 44 ? 18.062 3.494 -3.098 1 96.62 44 LEU B O 1
ATOM 848 N N . ASP B 1 45 ? 16.859 5.199 -3.873 1 96.31 45 ASP B N 1
ATOM 849 C CA . ASP B 1 45 ? 17.75 6.195 -3.285 1 96.31 45 ASP B CA 1
ATOM 850 C C . ASP B 1 45 ? 17.125 6.824 -2.041 1 96.31 45 ASP B C 1
ATOM 852 O O . ASP B 1 45 ? 17.594 7.855 -1.557 1 96.31 45 ASP B O 1
ATOM 856 N N . GLU B 1 46 ? 16 6.277 -1.583 1 97.25 46 GLU B N 1
ATOM 857 C CA . GLU B 1 46 ? 15.445 6.766 -0.324 1 97.25 46 GLU B CA 1
ATOM 858 C C . GLU B 1 46 ? 16.469 6.656 0.807 1 97.25 46 GLU B C 1
ATOM 860 O O . GLU B 1 46 ? 17.219 5.68 0.884 1 97.25 46 GLU B O 1
ATOM 865 N N . GLN B 1 47 ? 16.453 7.629 1.651 1 96.06 47 GLN B N 1
ATOM 866 C CA . GLN B 1 47 ? 17.438 7.684 2.721 1 96.06 47 GLN B CA 1
ATOM 867 C C . GLN B 1 47 ? 16.891 7.105 4.02 1 96.06 47 GLN B C 1
ATOM 869 O O . GLN B 1 47 ? 15.688 7.227 4.297 1 96.06 47 GLN B O 1
ATOM 874 N N . GLU B 1 48 ? 17.828 6.508 4.707 1 94.31 48 GLU B N 1
ATOM 875 C CA . GLU B 1 48 ? 17.469 5.961 6.012 1 94.31 48 GLU B CA 1
ATOM 876 C C . GLU B 1 48 ? 16.922 7.047 6.93 1 94.31 48 GLU B C 1
ATOM 878 O O . GLU B 1 48 ? 17.453 8.156 6.984 1 94.31 48 GLU B O 1
ATOM 883 N N . GLY B 1 49 ? 15.828 6.711 7.574 1 94.38 49 GLY B N 1
ATOM 884 C CA . GLY B 1 49 ? 15.266 7.617 8.562 1 94.38 49 GLY B CA 1
ATOM 885 C C . GLY B 1 49 ? 14.305 8.625 7.969 1 94.38 49 GLY B C 1
ATOM 886 O O . GLY B 1 49 ? 13.688 9.406 8.703 1 94.38 49 GLY B O 1
ATOM 887 N N . LYS B 1 50 ? 14.234 8.656 6.691 1 96.06 50 LYS B N 1
ATOM 888 C CA . LYS B 1 50 ? 13.336 9.609 6.043 1 96.06 50 LYS B CA 1
ATOM 889 C C . LYS B 1 50 ? 12.07 8.922 5.539 1 96.06 50 LYS B C 1
ATOM 891 O O . LYS B 1 50 ? 12.078 7.715 5.273 1 96.06 50 LYS B O 1
ATOM 896 N N . VAL B 1 51 ? 11 9.734 5.547 1 97.06 51 VAL B N 1
ATOM 897 C CA . VAL B 1 51 ? 9.727 9.297 5 1 97.06 51 VAL B CA 1
ATOM 898 C C . VAL B 1 51 ? 9.336 10.188 3.822 1 97.06 51 VAL B C 1
ATOM 900 O O . VAL B 1 51 ? 9.352 11.414 3.932 1 97.06 51 VAL B O 1
ATOM 903 N N . TYR B 1 52 ? 8.961 9.531 2.768 1 97.44 52 TYR B N 1
ATOM 904 C CA . TYR B 1 52 ? 8.719 10.281 1.542 1 97.44 52 TYR B CA 1
ATOM 905 C C . TYR B 1 52 ? 7.254 10.219 1.139 1 97.44 52 TYR B C 1
ATOM 907 O O . TYR B 1 52 ? 6.555 9.258 1.472 1 97.44 52 TYR B O 1
ATOM 915 N N . ILE B 1 53 ? 6.82 11.227 0.421 1 96.56 53 ILE B N 1
ATOM 916 C CA . ILE B 1 53 ? 5.578 11.258 -0.344 1 96.56 53 ILE B CA 1
ATOM 917 C C . ILE B 1 53 ? 5.891 11.477 -1.823 1 96.56 53 ILE B C 1
ATOM 919 O O . ILE B 1 53 ? 6.621 12.398 -2.184 1 96.56 53 ILE B O 1
ATOM 923 N N . TYR B 1 54 ? 5.355 10.656 -2.598 1 97.25 54 TYR B N 1
ATOM 924 C CA . TYR B 1 54 ? 5.551 10.812 -4.035 1 97.25 54 TYR B CA 1
ATOM 925 C C . TYR B 1 54 ? 4.395 11.578 -4.664 1 97.25 54 TYR B C 1
ATOM 927 O O . TYR B 1 54 ? 3.238 11.164 -4.559 1 97.25 54 TYR B O 1
ATOM 935 N N . ASN B 1 55 ? 4.797 12.633 -5.426 1 95.88 55 ASN B N 1
ATOM 936 C CA . ASN B 1 55 ? 3.816 13.562 -5.977 1 95.88 55 ASN B CA 1
ATOM 937 C C . ASN B 1 55 ? 3.395 13.172 -7.387 1 95.88 55 ASN B C 1
ATOM 939 O O . ASN B 1 55 ? 4.109 12.438 -8.07 1 95.88 55 ASN B O 1
ATOM 943 N N . LYS B 1 56 ? 2.332 13.672 -7.832 1 93 56 LYS B N 1
ATOM 944 C CA . LYS B 1 56 ? 1.774 13.367 -9.148 1 93 56 LYS B CA 1
ATOM 945 C C . LYS B 1 56 ? 2.711 13.82 -10.258 1 93 56 LYS B C 1
ATOM 947 O O . LYS B 1 56 ? 2.748 13.219 -11.336 1 93 56 LYS B O 1
ATOM 952 N N . ASP B 1 57 ? 3.455 14.82 -10.062 1 93.62 57 ASP B N 1
ATOM 953 C CA . ASP B 1 57 ? 4.34 15.367 -11.086 1 93.62 57 ASP B CA 1
ATOM 954 C C . ASP B 1 57 ? 5.629 14.555 -11.188 1 93.62 5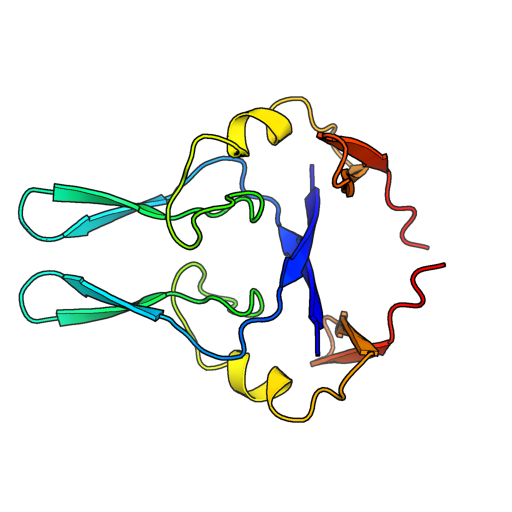7 ASP B C 1
ATOM 956 O O . ASP B 1 57 ? 6.531 14.906 -11.953 1 93.62 57 ASP B O 1
ATOM 960 N N . GLY B 1 58 ? 5.719 13.531 -10.266 1 91.75 58 GLY B N 1
ATOM 961 C CA . GLY B 1 58 ? 6.859 12.633 -10.344 1 91.75 58 GLY B CA 1
ATOM 962 C C . GLY B 1 58 ? 7.949 12.961 -9.336 1 91.75 58 GLY B C 1
ATOM 963 O O . GLY B 1 58 ? 8.898 12.195 -9.172 1 91.75 58 GLY B O 1
ATOM 964 N N . THR B 1 59 ? 7.855 14.094 -8.688 1 95.12 59 THR B N 1
ATOM 965 C CA . THR B 1 59 ? 8.812 14.43 -7.641 1 95.12 59 THR B CA 1
ATOM 966 C C . THR B 1 59 ? 8.414 13.797 -6.312 1 95.12 59 THR B C 1
ATOM 968 O O . THR B 1 59 ? 7.352 13.18 -6.211 1 95.12 59 THR B O 1
ATOM 971 N N . ARG B 1 60 ? 9.328 13.82 -5.336 1 95.88 60 ARG B N 1
ATOM 972 C CA . ARG B 1 60 ? 8.961 13.398 -3.986 1 95.88 60 ARG B CA 1
ATOM 973 C C . ARG B 1 60 ? 9.328 14.469 -2.961 1 95.88 60 ARG B C 1
ATOM 975 O O . ARG B 1 60 ? 10.211 15.297 -3.211 1 95.88 60 ARG B O 1
ATOM 982 N N . THR B 1 61 ? 8.641 14.477 -1.874 1 95.69 61 THR B N 1
ATOM 983 C CA . THR B 1 61 ? 8.922 15.328 -0.727 1 95.69 61 THR B CA 1
ATOM 984 C C . THR B 1 61 ? 9.078 14.5 0.543 1 95.69 61 THR B C 1
ATOM 986 O O . THR B 1 61 ? 8.609 13.359 0.604 1 95.69 61 THR B O 1
ATOM 989 N N . GLU B 1 62 ? 9.844 15.023 1.531 1 95 62 GLU B N 1
ATOM 990 C CA . GLU B 1 62 ? 9.945 14.375 2.832 1 95 62 GLU B CA 1
ATOM 991 C C . GLU B 1 62 ? 8.734 14.68 3.703 1 95 62 GLU B C 1
ATOM 993 O O . GLU B 1 62 ? 8.32 15.828 3.826 1 95 62 GLU B O 1
ATOM 998 N N . ALA B 1 63 ? 8.141 13.594 4.145 1 90.56 63 ALA B N 1
ATOM 999 C CA . ALA B 1 63 ? 7.035 13.758 5.082 1 90.56 63 ALA B CA 1
ATOM 1000 C C . ALA B 1 63 ? 7.547 14.047 6.488 1 90.56 63 ALA B C 1
ATOM 1002 O O . ALA B 1 63 ? 8.469 13.383 6.969 1 90.56 63 ALA B O 1
ATOM 1003 N N . LYS B 1 64 ? 7.211 15.188 7.18 1 75.56 64 LYS B N 1
ATOM 1004 C CA . LYS B 1 64 ? 7.574 15.492 8.562 1 75.56 64 LYS B CA 1
ATOM 1005 C C . LYS B 1 64 ? 6.59 14.859 9.539 1 75.56 64 LYS B C 1
ATOM 1007 O O . LYS B 1 64 ? 5.41 15.211 9.555 1 75.56 64 LYS B O 1
ATOM 1012 N N . MET B 1 65 ? 6.883 13.641 9.945 1 58.94 65 MET B N 1
ATOM 1013 C CA . MET B 1 65 ? 5.977 13.094 10.953 1 58.94 65 MET B CA 1
ATOM 1014 C C . MET B 1 65 ? 6.301 13.656 12.336 1 58.94 65 MET B C 1
ATOM 1016 O O . MET B 1 65 ? 7.453 13.617 12.773 1 58.94 65 MET B O 1
ATOM 1020 N N . THR B 1 66 ? 5.605 14.672 12.656 1 46.97 66 THR B N 1
ATOM 1021 C CA . THR B 1 66 ? 5.766 15.141 14.023 1 46.97 66 THR B CA 1
ATOM 1022 C C . THR B 1 66 ? 5.137 14.156 15.008 1 46.97 66 THR B C 1
ATOM 1024 O O . THR B 1 66 ? 4.086 13.57 14.727 1 46.97 66 THR B O 1
#

Organism: Nitrososphaera gargensis (strain Ga9.2) (NCBI:txid1237085)

Sequence (132 aa):
MARLVRKEDKGPMAVKVGSETKWICMCGLSANQPFCDGSHKKTLDEQEGKVYIYNKDGTRTEAKMTMARLVRKEDKGPMAVKVGSETKWICMCGLSANQPFCDGSHKKTLDEQEGKVYIYNKDGTRTEAKMT

Foldseek 3Di:
DDDDDDADDLFFDWDDDPPDTFTADRRPQDPDPRGDPPCSPVCPPPDPPWDWDADPVGDIDTDDDD/DDDDDDADDLFFDWDDDPPDTFTADRRPQDPDPRGDPPCSPVCPPPDPPWDWDADPVGDIDTDDDD

Secondary structure (DSSP, 8-state):
-EEEEEE---SPEEEEETTEEEEE--SS--TTTTB--SGGGGGTTPPTT-EEEE-TTS-EEE----/-EEEEEE---SPEEEEETTEEEEE--SS--TTTTB--SGGGGGTTPPTT-EEEE-TTS-EEE----

InterPro domains:
  IPR018967 Iron-binding zinc finger, CDGSH type [PF09360] (9-41)
  IPR018967 Iron-binding zinc finger, CDGSH type [SM00704] (10-46)
  IPR042216 MitoNEET, CDGSH iron-sulfur domain [G3DSA:3.40.5.90] (1-60)

Solvent-accessible surface area (backbone atoms only — not comparable to full-atom values): 7654 Å² total; per-residue (Å²): 59,37,28,50,33,82,28,61,44,59,49,57,44,81,41,71,34,74,94,41,76,42,42,33,42,46,38,66,64,33,91,48,69,62,32,54,70,65,47,33,64,76,49,73,77,54,46,82,89,40,33,31,34,75,44,93,89,70,49,71,46,76,53,82,83,126,58,36,27,51,31,81,29,62,46,59,49,57,44,82,41,71,35,74,96,41,74,43,43,34,42,45,38,66,64,34,91,48,69,62,32,54,70,64,46,34,64,76,49,74,77,54,46,81,87,40,34,31,34,75,44,94,89,71,50,72,46,76,54,81,83,125

pLDDT: mean 94.43, std 8.28, range [46.97, 98.69]

Nearest PDB structures (foldseek):
  5fma-assembly2_B  TM=3.203E-01  e=4.723E+00  Homo sapiens
  5fma-assembly2_B  TM=3.197E-01  e=4.723E+00  Homo sapiens

Radius of gyration: 15.05 Å; Cα contacts (8 Å, |Δi|>4): 275; chains: 2; bounding box: 35×45×34 Å